Protein AF-A0A3P7M3W1-F1 (afdb_monomer_lite)

Secondary structure (DSSP, 8-state):
------PPP-SS----TT-PBP---TT---EEEEEETTEEEEEEE--B-SS--EEEEEEEEEEE-TT--S--EEEEEEESSPPPBPPTTSEEEEE-B-TTS-EEEEEE--BPPTTEE--GGG-TTT-EEEE-TTS-EEEEEEE-EEPP-

Organism: Dibothriocephalus latus (NCBI:txid60516)

InterPro domains:
  IPR043789 Domain of unknown function DUF5731 [PF19002] (1-107)

Structure (mmCIF, N/CA/C/O backbone):
data_AF-A0A3P7M3W1-F1
#
_entry.id   AF-A0A3P7M3W1-F1
#
loop_
_atom_site.group_PDB
_atom_site.id
_atom_site.type_symbol
_atom_site.label_atom_id
_atom_site.label_alt_id
_atom_site.label_comp_id
_atom_site.label_asym_id
_atom_site.label_entity_id
_atom_site.label_seq_id
_atom_site.pdbx_PDB_ins_code
_atom_site.Cartn_x
_atom_site.Cartn_y
_atom_site.Cartn_z
_atom_site.occupancy
_atom_site.B_iso_or_equiv
_atom_site.auth_seq_id
_atom_site.auth_comp_id
_atom_site.auth_asym_id
_atom_site.auth_atom_id
_atom_site.pdbx_PDB_model_num
ATOM 1 N N . MET A 1 1 ? -0.747 15.898 -7.093 1.00 43.97 1 MET A N 1
ATOM 2 C CA . MET A 1 1 ? -1.567 15.027 -6.224 1.00 43.97 1 MET A CA 1
ATOM 3 C C . MET A 1 1 ? -1.207 15.326 -4.770 1.00 43.97 1 MET A C 1
ATOM 5 O O . MET A 1 1 ? -0.019 15.304 -4.461 1.00 43.97 1 MET A O 1
ATOM 9 N N . ARG A 1 2 ? -2.173 15.761 -3.945 1.00 45.19 2 ARG A N 1
ATOM 10 C CA . ARG A 1 2 ? -1.974 16.030 -2.504 1.00 45.19 2 ARG A CA 1
ATOM 11 C C . ARG A 1 2 ? -1.940 14.691 -1.761 1.00 45.19 2 ARG A C 1
ATOM 13 O O . ARG A 1 2 ? -2.578 13.752 -2.222 1.00 45.19 2 ARG A O 1
ATOM 20 N N . ASP A 1 3 ? -1.217 14.602 -0.649 1.00 53.09 3 ASP A N 1
ATOM 21 C CA . ASP A 1 3 ? -1.443 13.508 0.295 1.00 53.09 3 ASP A CA 1
ATOM 22 C C . ASP A 1 3 ? -2.871 13.696 0.813 1.00 53.09 3 ASP A C 1
ATOM 24 O O . ASP A 1 3 ? -3.202 14.731 1.396 1.00 53.09 3 ASP A O 1
ATOM 28 N N . TYR A 1 4 ? -3.762 12.785 0.426 1.00 57.94 4 TYR A N 1
ATOM 29 C CA . TYR A 1 4 ? -5.178 12.905 0.732 1.00 57.94 4 TYR A CA 1
ATOM 30 C C . TYR A 1 4 ? -5.415 12.343 2.123 1.00 57.94 4 TYR A C 1
ATOM 32 O O . TYR A 1 4 ? -5.524 11.133 2.308 1.00 57.94 4 TYR A O 1
ATOM 40 N N . THR A 1 5 ? -5.533 13.235 3.097 1.00 67.12 5 THR A N 1
ATOM 41 C CA . THR A 1 5 ? -6.277 12.913 4.308 1.00 67.12 5 THR A CA 1
ATOM 42 C C . THR A 1 5 ? -7.749 12.909 3.931 1.00 67.12 5 THR A C 1
ATOM 44 O O . THR A 1 5 ? -8.269 13.914 3.445 1.00 67.12 5 THR A O 1
ATOM 47 N N . PHE A 1 6 ? -8.419 11.783 4.128 1.00 71.31 6 PHE A N 1
ATOM 48 C CA . PHE A 1 6 ? -9.868 11.709 4.023 1.00 71.31 6 PHE A CA 1
ATOM 49 C C . PHE A 1 6 ? -10.435 11.317 5.379 1.00 71.31 6 PHE A C 1
ATOM 51 O O . PHE A 1 6 ? -9.827 10.555 6.132 1.00 71.31 6 PHE A O 1
ATOM 58 N N . GLN A 1 7 ? -11.605 11.856 5.693 1.00 78.06 7 GLN A N 1
ATOM 59 C CA . GLN A 1 7 ? -12.360 11.442 6.858 1.00 78.06 7 GLN A CA 1
ATOM 60 C C . GLN A 1 7 ? -13.331 10.348 6.418 1.00 78.06 7 GLN A C 1
ATOM 62 O O . GLN A 1 7 ? -14.196 10.574 5.574 1.00 78.06 7 GLN A O 1
ATOM 67 N N . ALA A 1 8 ? -13.162 9.142 6.957 1.00 76.19 8 ALA A N 1
ATOM 68 C CA . ALA A 1 8 ? -14.120 8.068 6.745 1.00 76.19 8 ALA A CA 1
ATOM 69 C C . ALA A 1 8 ? -15.326 8.292 7.666 1.00 76.19 8 ALA A C 1
ATOM 71 O O . ALA A 1 8 ? -15.188 8.297 8.891 1.00 76.19 8 ALA A O 1
ATOM 72 N N . HIS A 1 9 ? -16.501 8.487 7.072 1.00 79.12 9 HIS A N 1
ATOM 73 C CA . HIS A 1 9 ? -17.768 8.544 7.792 1.00 79.12 9 HIS A CA 1
ATOM 74 C C . HIS A 1 9 ? -18.480 7.202 7.653 1.00 79.12 9 HIS A C 1
ATOM 76 O O . HIS A 1 9 ? -18.580 6.655 6.556 1.00 79.12 9 HIS A O 1
ATOM 82 N N . PHE A 1 10 ? -18.982 6.682 8.767 1.00 78.88 10 PHE A N 1
ATOM 83 C CA . PHE A 1 10 ? -19.687 5.407 8.815 1.00 78.88 10 PHE A CA 1
ATOM 84 C C . PHE A 1 10 ? -21.140 5.639 9.214 1.00 78.88 10 PHE A C 1
ATOM 86 O O . PHE A 1 10 ? -21.437 6.548 9.986 1.00 78.88 10 PHE A O 1
ATOM 93 N N . CYS A 1 11 ? -22.045 4.798 8.711 1.00 79.81 11 CYS A N 1
ATOM 94 C CA . CYS A 1 11 ? -23.483 4.910 8.972 1.00 79.81 11 CYS A CA 1
ATOM 95 C C . CYS A 1 11 ? -23.869 4.652 10.441 1.00 79.81 11 CYS A C 1
ATOM 97 O O . CYS A 1 11 ? -25.009 4.896 10.822 1.00 79.81 11 CYS A O 1
ATOM 99 N N . GLY A 1 12 ? -22.943 4.155 11.263 1.00 80.25 12 GLY A N 1
ATOM 100 C CA . GLY A 1 12 ? -23.152 3.910 12.684 1.00 80.25 12 GLY A CA 1
ATOM 101 C C . GLY A 1 12 ? -21.837 3.824 13.463 1.00 80.25 12 GLY A C 1
ATOM 102 O O . GLY A 1 12 ? -20.756 3.945 12.875 1.00 80.25 12 GLY A O 1
ATOM 103 N N . PRO A 1 13 ? -21.904 3.618 14.791 1.00 79.06 13 PRO A N 1
ATOM 104 C CA . PRO A 1 13 ? -20.722 3.520 15.636 1.00 79.06 13 PRO A CA 1
ATOM 105 C C . PRO A 1 13 ? -19.882 2.296 15.258 1.00 79.06 13 PRO A C 1
ATOM 107 O O . PRO A 1 13 ? -20.302 1.159 15.450 1.00 79.06 13 PRO A O 1
ATOM 110 N N . ILE A 1 14 ? -18.669 2.525 14.757 1.00 83.75 14 ILE A N 1
ATOM 111 C CA . ILE A 1 14 ? -17.753 1.437 14.376 1.00 83.75 14 ILE A CA 1
ATOM 112 C C . ILE A 1 14 ? -16.988 0.849 15.562 1.00 83.75 14 ILE A C 1
ATOM 114 O O . ILE A 1 14 ? -16.479 -0.265 15.498 1.00 83.75 14 ILE A O 1
ATOM 118 N N . TYR A 1 15 ? -16.917 1.591 16.665 1.00 83.25 15 TYR A N 1
ATOM 119 C CA . TYR A 1 15 ? -16.218 1.168 17.862 1.00 83.25 15 TYR A CA 1
ATOM 120 C C . TYR A 1 15 ? -17.213 0.757 18.943 1.00 83.25 15 TYR A C 1
ATOM 122 O O . TYR A 1 15 ? -17.900 1.588 19.534 1.00 83.25 15 TYR A O 1
ATOM 130 N N . THR A 1 16 ? -17.241 -0.531 19.270 1.00 77.75 16 THR A N 1
ATOM 131 C CA . THR A 1 16 ? -17.990 -1.037 20.432 1.00 77.75 16 THR A CA 1
ATOM 132 C C . THR A 1 16 ? -17.247 -0.743 21.740 1.00 77.75 16 THR A C 1
ATOM 134 O O . THR A 1 16 ? -16.029 -0.551 21.729 1.00 77.75 16 THR A O 1
ATOM 137 N N . HIS A 1 17 ? -17.949 -0.748 22.877 1.00 74.56 17 HIS A N 1
ATOM 138 C CA . HIS A 1 17 ? -17.387 -0.515 24.222 1.00 74.56 17 HIS A CA 1
ATOM 139 C C . HIS A 1 17 ? -16.209 -1.437 24.600 1.00 74.56 17 HIS A C 1
ATOM 141 O O . HIS A 1 17 ? -15.440 -1.098 25.489 1.00 74.56 17 HIS A O 1
ATOM 147 N N . ARG A 1 18 ? -16.050 -2.583 23.922 1.00 78.94 18 ARG A N 1
ATOM 148 C CA . ARG A 1 18 ? -14.958 -3.544 24.159 1.00 78.94 18 ARG A CA 1
ATOM 149 C C . ARG A 1 18 ? -13.671 -3.224 23.399 1.00 78.94 18 ARG A C 1
ATOM 151 O O . ARG A 1 18 ? -12.642 -3.830 23.677 1.00 78.94 18 ARG A O 1
ATOM 158 N N . HIS A 1 19 ? -13.715 -2.313 22.426 1.00 85.06 19 HIS A N 1
ATOM 159 C CA . HIS A 1 19 ? -12.519 -1.947 21.676 1.00 85.06 19 HIS A CA 1
ATOM 160 C C . HIS A 1 19 ? -11.612 -1.065 22.525 1.00 85.06 19 HIS A C 1
ATOM 162 O O . HIS A 1 19 ? -11.936 0.096 22.788 1.00 85.06 19 HIS A O 1
ATOM 168 N N . ASN A 1 20 ? -10.459 -1.615 22.891 1.00 89.81 20 ASN A N 1
ATOM 169 C CA . ASN A 1 20 ? -9.384 -0.876 23.534 1.00 89.81 20 ASN A CA 1
ATOM 170 C C . ASN A 1 20 ? -8.739 0.121 22.561 1.00 89.81 20 ASN A C 1
ATOM 172 O O . ASN A 1 20 ? -8.869 0.012 21.338 1.00 89.81 20 ASN A O 1
ATOM 176 N N . TYR A 1 21 ? -8.008 1.086 23.111 1.00 92.12 21 TYR A N 1
ATOM 177 C CA . TYR A 1 21 ? -7.118 1.928 22.319 1.00 92.12 21 TYR A CA 1
ATOM 178 C C . TYR A 1 21 ? -5.893 1.139 21.863 1.00 92.12 21 TYR A C 1
ATOM 180 O O . TYR A 1 21 ? -5.371 0.308 22.608 1.00 92.12 21 TYR A O 1
ATOM 188 N N . CYS A 1 22 ? -5.436 1.414 20.644 1.00 92.00 22 CYS A N 1
ATOM 189 C CA . CYS A 1 22 ? -4.236 0.793 20.103 1.00 92.00 22 CYS A CA 1
ATOM 190 C C . CYS A 1 22 ? -2.996 1.234 20.897 1.00 92.00 22 CYS A C 1
ATOM 192 O O . CYS A 1 22 ? -2.839 2.413 21.234 1.00 92.00 22 CYS A O 1
ATOM 194 N N . ARG A 1 23 ? -2.090 0.291 21.155 1.00 89.75 23 ARG A N 1
ATOM 195 C CA . ARG A 1 23 ? -0.794 0.494 21.824 1.00 89.75 23 ARG A CA 1
ATOM 196 C C . ARG A 1 23 ? 0.265 1.149 20.924 1.00 89.75 23 ARG A C 1
ATOM 198 O O . ARG A 1 23 ? 1.312 1.548 21.425 1.00 89.75 23 ARG A O 1
ATOM 205 N N . LYS A 1 24 ? -0.015 1.295 19.625 1.00 83.44 24 LYS A N 1
ATOM 206 C CA . LYS A 1 24 ? 0.848 1.868 18.576 1.00 83.44 24 LYS A CA 1
ATOM 207 C C . LYS A 1 24 ? 2.127 1.058 18.324 1.00 83.44 24 LYS A C 1
ATOM 209 O O . LYS A 1 24 ? 3.182 1.630 18.041 1.00 83.44 24 LYS A O 1
ATOM 214 N N . THR A 1 25 ? 2.051 -0.271 18.418 1.00 84.50 25 THR A N 1
ATOM 215 C CA . THR A 1 25 ? 3.180 -1.148 18.053 1.00 84.50 25 THR A CA 1
ATOM 216 C C . THR A 1 25 ? 3.269 -1.334 16.529 1.00 84.50 25 THR A C 1
ATOM 218 O O . THR A 1 25 ? 2.335 -1.021 15.798 1.00 84.50 25 THR A O 1
ATOM 221 N N . GLU A 1 26 ? 4.408 -1.815 16.011 1.00 74.69 26 GLU A N 1
ATOM 222 C CA . GLU A 1 26 ? 4.655 -1.907 14.553 1.00 74.69 26 GLU A CA 1
ATOM 223 C C . GLU A 1 26 ? 3.748 -2.853 13.777 1.00 74.69 26 GLU A C 1
ATOM 225 O O . GLU A 1 26 ? 3.634 -2.729 12.558 1.00 74.69 26 GLU A O 1
ATOM 230 N N . GLN A 1 27 ? 3.168 -3.823 14.468 1.00 81.00 27 GLN A N 1
ATOM 231 C CA . GLN A 1 27 ? 2.368 -4.891 13.876 1.00 81.00 27 GLN A CA 1
ATOM 232 C C . GLN A 1 27 ? 0.898 -4.770 14.286 1.00 81.00 27 GLN A C 1
ATOM 234 O O . GLN A 1 27 ? 0.087 -5.623 13.942 1.00 81.00 27 GLN A O 1
ATOM 239 N N . GLU A 1 28 ? 0.544 -3.724 15.039 1.00 91.88 28 GLU A N 1
ATOM 240 C CA . GLU A 1 28 ? -0.824 -3.512 15.481 1.00 91.88 28 GLU A CA 1
ATOM 241 C C . GLU A 1 28 ? -1.632 -2.832 14.377 1.00 91.88 28 GLU A C 1
ATOM 243 O O . GLU A 1 28 ? -1.419 -1.664 14.020 1.00 91.88 28 GLU A O 1
ATOM 248 N N . ILE A 1 29 ? -2.572 -3.600 13.839 1.00 94.88 29 ILE A N 1
ATOM 249 C CA . ILE A 1 29 ? -3.581 -3.132 12.901 1.00 94.88 29 ILE A CA 1
ATOM 250 C C . ILE A 1 29 ? -4.776 -2.630 13.706 1.00 94.88 29 ILE A C 1
ATOM 252 O O . ILE A 1 29 ? -5.286 -3.320 14.584 1.00 94.88 29 ILE A O 1
ATOM 256 N N . ALA A 1 30 ? -5.216 -1.414 13.409 1.00 94.06 30 ALA A N 1
ATOM 257 C CA . ALA A 1 30 ? -6.359 -0.782 14.047 1.00 94.06 30 ALA A CA 1
ATOM 258 C C . ALA A 1 30 ? -7.671 -1.249 13.420 1.00 94.06 30 ALA A C 1
ATOM 260 O O . ALA A 1 30 ? -8.609 -1.624 14.124 1.00 94.06 30 ALA A O 1
ATOM 261 N N . PHE A 1 31 ? -7.728 -1.235 12.091 1.00 93.62 31 PHE A N 1
ATOM 262 C CA . PHE A 1 31 ? -8.882 -1.665 11.315 1.00 93.62 31 PHE A CA 1
ATOM 263 C C . PHE A 1 31 ? -8.479 -1.986 9.877 1.00 93.62 31 PHE A C 1
ATOM 265 O O . PHE A 1 31 ? -7.394 -1.630 9.415 1.00 93.62 31 PHE A O 1
ATOM 272 N N . GLU A 1 32 ? -9.379 -2.650 9.163 1.00 95.06 32 GLU A N 1
ATOM 273 C CA . GLU A 1 32 ? -9.195 -3.035 7.769 1.00 95.06 32 GLU A CA 1
ATOM 274 C C . GLU A 1 32 ? -10.292 -2.441 6.902 1.00 95.06 32 GLU A C 1
ATOM 276 O O . GLU A 1 32 ? -11.473 -2.466 7.258 1.00 95.06 32 GLU A O 1
ATOM 281 N N . LEU A 1 33 ? -9.899 -1.939 5.738 1.00 94.19 33 LEU A N 1
ATOM 282 C CA . LEU A 1 33 ? -10.809 -1.465 4.709 1.00 94.19 33 LEU A CA 1
ATOM 283 C C . LEU A 1 33 ? -10.733 -2.389 3.498 1.00 94.19 33 LEU A C 1
ATOM 285 O O . LEU A 1 33 ? -9.662 -2.861 3.119 1.00 94.19 33 LEU A O 1
ATOM 289 N N . ARG A 1 34 ? -11.873 -2.605 2.854 1.00 94.56 34 ARG A N 1
ATOM 290 C CA . ARG A 1 34 ? -11.980 -3.360 1.610 1.00 94.56 34 ARG A CA 1
ATOM 291 C C . ARG A 1 34 ? -12.557 -2.471 0.524 1.00 94.56 34 ARG A C 1
ATOM 293 O O . ARG A 1 34 ? -13.575 -1.820 0.736 1.00 94.56 34 A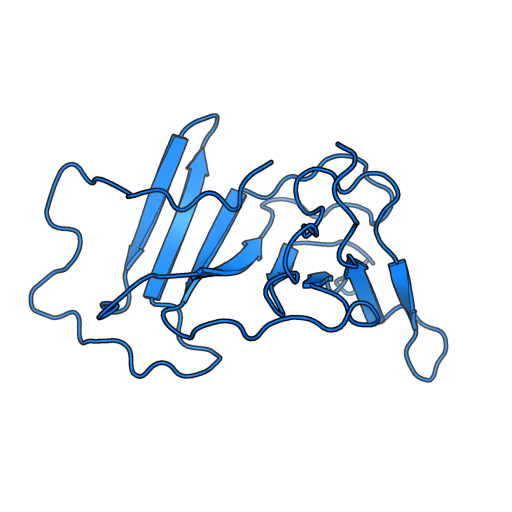RG A O 1
ATOM 300 N N . GLN A 1 35 ? -11.921 -2.456 -0.639 1.00 91.44 35 GLN A N 1
ATOM 301 C CA . GLN A 1 35 ? -12.446 -1.787 -1.816 1.00 91.44 35 GLN A CA 1
ATOM 302 C C . GLN A 1 35 ? -13.333 -2.745 -2.618 1.00 91.44 35 GLN A C 1
ATOM 304 O O . GLN A 1 35 ? -12.918 -3.852 -2.974 1.00 91.44 35 GLN A O 1
ATOM 309 N N . ILE A 1 36 ? -14.555 -2.306 -2.919 1.00 89.19 36 ILE A N 1
ATOM 310 C CA . ILE A 1 36 ? -15.541 -3.021 -3.733 1.00 89.19 36 ILE A CA 1
ATOM 311 C C . ILE A 1 36 ? -16.033 -2.056 -4.814 1.00 89.19 36 ILE A C 1
ATOM 313 O O . ILE A 1 36 ? -16.810 -1.139 -4.551 1.00 89.19 36 ILE A O 1
ATOM 317 N N . GLY A 1 37 ? -15.542 -2.235 -6.043 1.00 87.12 37 GLY A N 1
ATOM 318 C CA . GLY A 1 37 ? -15.757 -1.265 -7.118 1.00 87.12 37 GLY A CA 1
ATOM 319 C C . GLY A 1 37 ? -15.170 0.099 -6.742 1.00 87.12 37 GLY A C 1
ATOM 320 O O . GLY A 1 37 ? -13.963 0.219 -6.523 1.00 87.12 37 GLY A O 1
ATOM 321 N N . THR A 1 38 ? -16.030 1.112 -6.648 1.00 84.44 38 THR A N 1
ATOM 322 C CA . THR A 1 38 ? -15.681 2.481 -6.229 1.00 84.44 38 THR A CA 1
ATOM 323 C C . THR A 1 38 ? -15.857 2.728 -4.729 1.00 84.44 38 THR A C 1
ATOM 325 O O . THR A 1 38 ? -15.535 3.814 -4.253 1.00 84.44 38 THR A O 1
ATOM 328 N N . TRP A 1 39 ? -16.381 1.755 -3.981 1.00 86.12 39 TRP A N 1
ATOM 329 C CA . TRP A 1 39 ? -16.656 1.886 -2.552 1.00 86.12 39 TRP A CA 1
ATOM 330 C C . TRP A 1 39 ? -15.476 1.408 -1.718 1.00 86.12 39 TRP A C 1
ATOM 332 O O . TRP A 1 39 ? -14.872 0.384 -2.032 1.00 86.12 39 TRP A O 1
ATOM 342 N N . LEU A 1 40 ? -15.196 2.111 -0.621 1.00 87.69 40 LEU A N 1
ATOM 343 C CA . LEU A 1 40 ? -14.251 1.686 0.406 1.00 87.69 40 LEU A CA 1
ATOM 344 C C . LEU A 1 40 ? -15.032 1.399 1.690 1.00 87.69 40 LEU A C 1
ATOM 346 O O . LEU A 1 40 ? -15.549 2.310 2.332 1.00 87.69 40 LEU A O 1
ATOM 350 N N . THR A 1 41 ? -15.161 0.123 2.032 1.00 89.69 41 THR A N 1
ATOM 351 C CA . THR A 1 41 ? -15.991 -0.354 3.141 1.00 89.69 41 THR A CA 1
ATOM 352 C C . THR A 1 41 ? -15.129 -0.787 4.315 1.00 89.69 41 THR A C 1
ATOM 354 O O . THR A 1 41 ? -14.076 -1.392 4.115 1.00 89.69 41 THR A O 1
ATOM 357 N N . LEU A 1 42 ? -15.594 -0.544 5.538 1.00 91.06 42 LEU A N 1
ATOM 358 C CA . LEU A 1 42 ? -14.973 -1.105 6.735 1.00 91.06 42 LEU A CA 1
ATOM 359 C C . LEU A 1 42 ? -15.197 -2.617 6.784 1.00 91.06 42 LEU A C 1
ATOM 361 O O . LEU A 1 42 ? -16.339 -3.064 6.746 1.00 91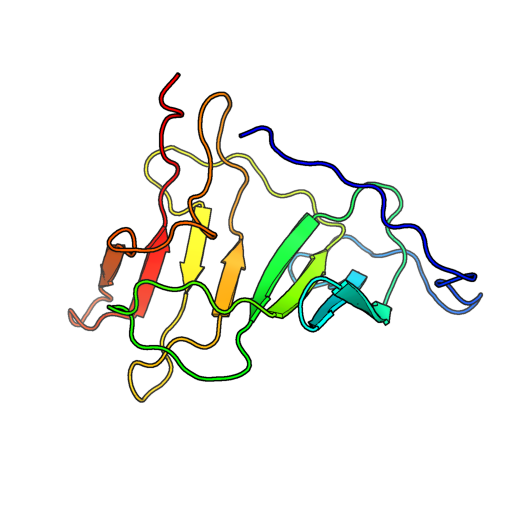.06 42 LEU A O 1
ATOM 365 N N . SER A 1 43 ? -14.113 -3.384 6.863 1.00 91.44 43 SER A N 1
ATOM 366 C CA . SER A 1 43 ? -14.157 -4.846 6.943 1.00 91.44 43 SER A CA 1
ATOM 367 C C . SER A 1 43 ? -14.104 -5.329 8.390 1.00 91.44 43 SER A C 1
ATOM 369 O O . SER A 1 43 ? -14.934 -6.129 8.808 1.00 91.44 43 SER A O 1
ATOM 371 N N . SER A 1 44 ? -13.134 -4.823 9.154 1.00 91.44 44 SER A N 1
ATOM 372 C CA . SER A 1 44 ? -12.816 -5.304 10.503 1.00 91.44 44 SER A CA 1
ATOM 373 C C . SER A 1 44 ? -12.316 -4.145 11.361 1.00 91.44 44 SER A C 1
ATOM 375 O O . SER A 1 44 ? -11.649 -3.250 10.845 1.00 91.44 44 SER A O 1
ATOM 377 N N . VAL A 1 45 ? -12.586 -4.176 12.667 1.00 92.00 45 VAL A N 1
ATOM 378 C CA . VAL A 1 45 ? -12.043 -3.231 13.658 1.00 92.00 45 VAL A CA 1
ATOM 379 C C . VAL A 1 45 ? -11.428 -4.032 14.797 1.00 92.00 45 VAL A C 1
ATOM 381 O O . VAL A 1 45 ? -12.037 -4.981 15.279 1.00 92.00 45 VAL A O 1
ATOM 384 N N . PHE A 1 46 ? -10.226 -3.650 15.220 1.00 92.44 46 PHE A N 1
ATOM 385 C CA . PHE A 1 46 ? -9.469 -4.340 16.266 1.00 92.44 46 PHE A CA 1
ATOM 386 C C . PHE A 1 46 ? -9.192 -3.431 17.464 1.00 92.44 46 PHE A C 1
ATOM 388 O O . PHE A 1 46 ? -9.323 -3.855 18.612 1.00 92.44 46 PHE A O 1
ATOM 395 N N . CYS A 1 47 ? -8.859 -2.163 17.220 1.00 92.06 47 CYS A N 1
ATOM 396 C CA . CYS A 1 47 ? -8.625 -1.179 18.273 1.00 92.06 47 CYS A CA 1
ATOM 397 C C . CYS A 1 47 ? -8.865 0.254 17.777 1.00 92.06 47 CYS A C 1
ATOM 399 O O . CYS A 1 47 ? -9.025 0.516 16.585 1.00 92.06 47 CYS A O 1
ATOM 401 N N . ARG A 1 48 ? -8.933 1.197 18.720 1.00 90.19 48 ARG A N 1
ATOM 402 C CA . ARG A 1 48 ? -9.206 2.618 18.465 1.00 90.19 48 ARG A CA 1
ATOM 403 C C . ARG A 1 48 ? -7.912 3.415 18.336 1.00 90.19 48 ARG A C 1
ATOM 405 O O . ARG A 1 48 ? -7.071 3.371 19.237 1.00 90.19 48 ARG A O 1
ATOM 412 N N . CYS A 1 49 ? -7.786 4.223 17.285 1.00 88.38 49 CYS A N 1
ATOM 413 C CA . CYS A 1 49 ? -6.744 5.247 17.226 1.00 88.38 49 CYS A CA 1
ATOM 414 C C . CYS A 1 49 ? -7.153 6.489 18.032 1.00 88.38 49 CYS A C 1
ATOM 416 O O . CYS A 1 49 ? -8.258 6.994 17.871 1.00 88.38 49 CYS A O 1
ATOM 418 N N . ASN A 1 50 ? -6.228 7.037 18.827 1.00 85.25 50 ASN A N 1
ATOM 419 C CA . ASN A 1 50 ? -6.365 8.371 19.444 1.00 85.25 50 ASN A CA 1
ATOM 420 C C . ASN A 1 50 ? -6.070 9.529 18.468 1.00 85.25 50 ASN A C 1
ATOM 422 O O . ASN A 1 50 ? -6.055 10.687 18.865 1.00 85.25 50 ASN A O 1
ATOM 426 N N . GLY A 1 51 ? -5.777 9.220 17.207 1.00 85.50 51 GLY A N 1
ATOM 427 C CA . GLY A 1 51 ? -5.430 10.183 16.169 1.00 85.50 51 GLY A CA 1
ATOM 428 C C . GLY A 1 51 ? -5.619 9.561 14.791 1.00 85.50 51 GLY A C 1
ATOM 429 O O . GLY A 1 51 ? -6.392 8.614 14.639 1.00 85.50 51 GLY A O 1
ATOM 430 N N . ASN A 1 52 ? -4.894 10.072 13.800 1.00 87.81 52 ASN A N 1
ATOM 431 C CA . ASN A 1 52 ? -4.987 9.574 12.431 1.00 87.81 52 ASN A CA 1
ATOM 432 C C . ASN A 1 52 ? -4.504 8.123 12.330 1.00 87.81 52 ASN A C 1
ATOM 434 O O . ASN A 1 52 ? -3.493 7.748 12.926 1.00 87.81 52 ASN A O 1
ATOM 438 N N . ALA A 1 53 ? -5.232 7.332 11.547 1.00 90.62 53 ALA A N 1
ATOM 439 C CA . ALA A 1 53 ? -4.768 6.037 11.085 1.00 90.62 53 ALA A CA 1
ATOM 440 C C . ALA A 1 53 ? -4.084 6.197 9.728 1.00 90.62 53 ALA A C 1
ATOM 442 O O . ALA A 1 53 ? -4.497 7.008 8.898 1.00 90.62 53 ALA A O 1
ATOM 443 N N . GLU A 1 54 ? -3.062 5.392 9.493 1.00 92.19 54 GLU A N 1
ATOM 444 C CA . GLU A 1 54 ? -2.269 5.401 8.273 1.00 92.19 54 GLU A CA 1
ATOM 445 C C . GLU A 1 54 ? -2.284 4.014 7.639 1.00 92.19 54 GLU A C 1
ATOM 447 O O . GLU A 1 54 ? -2.465 3.009 8.326 1.00 92.19 54 GLU A O 1
ATOM 452 N N . VAL A 1 55 ? -2.099 3.944 6.323 1.00 93.25 55 VAL A N 1
ATOM 453 C CA . VAL A 1 55 ? -2.018 2.657 5.624 1.00 93.25 55 VAL A CA 1
ATOM 454 C C . VAL A 1 55 ? -0.737 1.943 6.063 1.00 93.25 55 VAL A C 1
ATOM 456 O O . VAL A 1 55 ? 0.362 2.461 5.864 1.00 93.25 55 VAL A O 1
ATOM 459 N N . ASP A 1 56 ? -0.865 0.752 6.647 1.00 95.50 56 ASP A N 1
ATOM 460 C CA . ASP A 1 56 ? 0.270 -0.130 6.924 1.00 95.50 56 ASP A CA 1
ATOM 461 C C . ASP A 1 56 ? 0.607 -0.981 5.704 1.00 95.50 56 ASP A C 1
ATOM 463 O O . ASP A 1 56 ? 1.756 -1.016 5.266 1.00 95.50 56 ASP A O 1
ATOM 467 N N . SER A 1 57 ? -0.401 -1.635 5.131 1.00 96.12 57 SER A N 1
ATOM 468 C CA . SER A 1 57 ? -0.236 -2.563 4.019 1.00 96.12 57 SER A CA 1
ATOM 469 C C . SER A 1 57 ? -1.429 -2.508 3.070 1.00 96.12 57 SER A C 1
ATOM 471 O O . SER A 1 57 ? -2.528 -2.075 3.431 1.00 96.12 57 SER A O 1
ATOM 473 N N . ILE A 1 58 ? -1.193 -2.937 1.831 1.00 96.62 58 ILE A N 1
ATOM 474 C CA . ILE A 1 58 ? -2.235 -3.102 0.821 1.00 96.62 58 ILE A CA 1
ATOM 475 C C . ILE A 1 58 ? -2.075 -4.481 0.203 1.00 96.62 58 ILE A C 1
ATOM 477 O O . ILE A 1 58 ? -0.981 -4.814 -0.250 1.00 96.62 58 ILE A O 1
ATOM 481 N N . SER A 1 59 ? -3.156 -5.254 0.175 1.00 96.00 59 SER A N 1
ATOM 482 C CA . SER A 1 59 ? -3.200 -6.619 -0.349 1.00 96.00 59 SER A CA 1
ATOM 483 C C . SER A 1 59 ? -4.119 -6.742 -1.565 1.00 96.00 59 SER A C 1
ATOM 485 O O . SER A 1 59 ? -5.017 -5.920 -1.789 1.00 96.00 59 SER A O 1
ATOM 487 N N . TYR A 1 60 ? -3.869 -7.785 -2.354 1.00 94.19 60 TYR A N 1
ATOM 488 C CA . TYR A 1 60 ? -4.525 -8.117 -3.614 1.00 94.19 60 TYR A CA 1
ATOM 489 C C . TYR A 1 60 ? -5.300 -9.423 -3.457 1.00 94.19 60 TYR A C 1
ATOM 491 O O . TYR A 1 60 ? -4.802 -10.389 -2.884 1.00 94.19 60 TYR A O 1
ATOM 499 N N . SER A 1 61 ? -6.498 -9.504 -4.035 1.00 91.25 61 SER A N 1
ATOM 500 C CA . SER A 1 61 ? -7.248 -10.771 -4.058 1.00 91.25 61 SER A CA 1
ATOM 501 C C . SER A 1 61 ? -6.681 -11.820 -5.014 1.00 91.25 61 SER A C 1
ATOM 503 O O . SER A 1 61 ? -7.065 -12.983 -4.931 1.00 91.25 61 SER A O 1
ATOM 505 N N . ARG A 1 62 ? -5.824 -11.424 -5.959 1.00 92.44 62 ARG A N 1
ATOM 506 C CA . ARG A 1 62 ? -5.194 -12.319 -6.935 1.00 92.44 62 ARG A CA 1
ATOM 507 C C . ARG A 1 62 ? -3.722 -11.961 -7.062 1.00 92.44 62 ARG A C 1
ATOM 509 O O . ARG A 1 62 ? -3.385 -10.778 -7.056 1.00 92.44 62 ARG A O 1
ATOM 516 N N . GLY A 1 63 ? -2.882 -12.982 -7.204 1.00 92.50 63 GLY A N 1
ATOM 517 C CA . GLY A 1 63 ? -1.459 -12.798 -7.454 1.00 92.50 63 GLY A CA 1
ATOM 518 C C . GLY A 1 63 ? -1.229 -12.103 -8.794 1.00 92.50 63 GLY A C 1
ATOM 519 O O . GLY A 1 63 ? -1.842 -12.475 -9.796 1.00 92.50 63 GLY A O 1
ATOM 520 N N . VAL A 1 64 ? -0.348 -11.106 -8.810 1.00 93.88 64 VAL A N 1
ATOM 521 C CA . VAL A 1 64 ? 0.055 -10.391 -10.029 1.00 93.88 64 VAL A CA 1
ATOM 522 C C . VAL A 1 64 ? 1.523 -10.587 -10.335 1.00 93.88 64 VAL A C 1
ATOM 524 O O . VAL A 1 64 ? 2.339 -10.823 -9.439 1.00 93.88 64 VAL A O 1
ATOM 527 N N . ARG A 1 65 ? 1.878 -10.459 -11.612 1.00 94.12 65 ARG A N 1
ATOM 528 C CA . ARG A 1 65 ? 3.280 -10.476 -12.018 1.00 94.12 65 ARG A CA 1
ATOM 529 C C . ARG A 1 65 ? 3.917 -9.118 -11.712 1.00 94.12 65 ARG A C 1
ATOM 531 O O . ARG A 1 65 ? 3.274 -8.080 -11.878 1.00 94.12 65 ARG A O 1
ATOM 538 N N . PRO A 1 66 ? 5.212 -9.071 -11.366 1.00 92.06 66 PRO A N 1
ATOM 539 C CA . PRO A 1 66 ? 5.929 -7.809 -11.165 1.00 92.06 66 PRO A CA 1
ATOM 540 C C . PRO A 1 66 ? 5.913 -6.873 -12.387 1.00 92.06 66 PRO A C 1
ATOM 542 O O . PRO A 1 66 ? 6.047 -5.656 -12.256 1.00 92.06 66 PRO A O 1
ATOM 545 N N . THR A 1 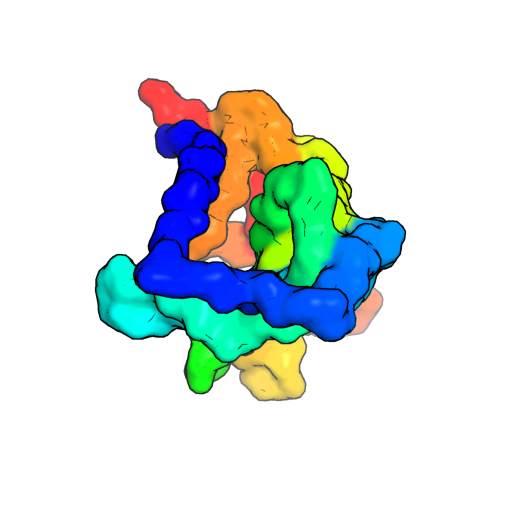67 ? 5.718 -7.419 -13.586 1.00 91.25 67 THR A N 1
ATOM 546 C CA . THR A 1 67 ? 5.607 -6.663 -14.840 1.00 91.25 67 THR A CA 1
ATOM 547 C C . THR A 1 67 ? 4.226 -6.056 -15.078 1.00 91.25 67 THR A C 1
ATOM 549 O O . THR A 1 67 ? 4.088 -5.208 -15.961 1.00 91.25 67 THR A O 1
ATOM 552 N N . ASP A 1 68 ? 3.208 -6.464 -14.318 1.00 91.00 68 ASP A N 1
ATOM 553 C CA . ASP A 1 68 ? 1.837 -6.008 -14.532 1.00 91.00 68 ASP A CA 1
ATOM 554 C C . ASP A 1 68 ? 1.724 -4.509 -14.254 1.00 91.00 68 ASP A C 1
ATOM 556 O O . ASP A 1 68 ? 2.252 -3.977 -13.273 1.00 91.00 68 ASP A O 1
ATOM 560 N N . SER A 1 69 ? 1.042 -3.807 -15.153 1.00 87.19 69 SER A N 1
ATOM 561 C CA . SER A 1 69 ? 0.964 -2.345 -15.150 1.00 87.19 69 SER A CA 1
ATOM 562 C C . SER A 1 69 ? -0.098 -1.789 -14.204 1.00 87.19 69 SER A C 1
ATOM 564 O O . SER A 1 69 ? -0.034 -0.613 -13.838 1.00 87.19 69 SER A O 1
ATOM 566 N N . VAL A 1 70 ? -1.068 -2.622 -13.829 1.00 86.75 70 VAL A N 1
ATOM 567 C CA . VAL A 1 70 ? -2.237 -2.250 -13.034 1.00 86.75 70 VAL A CA 1
ATOM 568 C C . VAL A 1 70 ? -1.965 -2.519 -11.559 1.00 86.75 70 VAL A C 1
ATOM 570 O O . VAL A 1 70 ? -1.367 -3.531 -11.204 1.00 86.75 70 VAL A O 1
ATOM 573 N N . PHE A 1 71 ? -2.422 -1.606 -10.705 1.00 87.94 71 PHE A N 1
ATOM 574 C CA . PHE A 1 71 ? -2.454 -1.789 -9.259 1.00 87.94 71 PHE A CA 1
ATOM 575 C C . PHE A 1 71 ? -3.826 -2.351 -8.841 1.00 87.94 71 PHE A C 1
ATOM 577 O O . PHE A 1 71 ? -4.815 -1.628 -8.960 1.00 87.94 71 PHE A O 1
ATOM 584 N N . PRO A 1 72 ? -3.917 -3.608 -8.366 1.00 90.62 72 PRO A N 1
ATOM 585 C CA . PRO A 1 72 ? -5.183 -4.240 -7.990 1.00 90.62 72 PRO A CA 1
ATOM 586 C C . PRO A 1 72 ? -5.414 -4.252 -6.465 1.00 90.62 72 PRO A C 1
ATOM 588 O O . PRO A 1 72 ? -6.064 -5.160 -5.946 1.00 90.62 72 PRO A O 1
ATOM 591 N N . GLY A 1 73 ? -4.844 -3.281 -5.740 1.00 91.56 73 GLY A N 1
ATOM 592 C CA . GLY A 1 73 ? -5.045 -3.107 -4.300 1.00 91.56 73 GLY A CA 1
ATOM 593 C C . GLY A 1 73 ? -6.517 -3.031 -3.943 1.00 91.56 73 GLY A C 1
ATOM 594 O O . GLY A 1 73 ? -7.237 -2.198 -4.487 1.00 91.56 73 GLY A O 1
ATOM 595 N N . ASN A 1 74 ? -6.969 -3.903 -3.043 1.00 94.19 74 ASN A N 1
ATOM 596 C CA . ASN A 1 74 ? -8.366 -3.906 -2.622 1.00 94.19 74 ASN A CA 1
ATOM 597 C C . ASN A 1 74 ? -8.596 -4.257 -1.152 1.00 94.19 74 ASN A C 1
ATOM 599 O O . ASN A 1 74 ? -9.732 -4.168 -0.696 1.00 94.19 74 ASN A O 1
ATOM 603 N N . HIS A 1 75 ? -7.558 -4.617 -0.404 1.00 96.31 75 HIS A N 1
ATOM 604 C CA . HIS A 1 75 ? -7.621 -4.752 1.049 1.00 96.31 75 HIS A CA 1
ATOM 605 C C . HIS A 1 75 ? -6.542 -3.867 1.656 1.00 96.31 75 HIS A C 1
ATOM 607 O O . HIS A 1 75 ? -5.383 -3.962 1.267 1.00 96.31 75 HIS A O 1
ATOM 613 N N . TYR A 1 76 ? -6.920 -3.005 2.587 1.00 95.69 76 TYR A N 1
ATOM 614 C CA . TYR A 1 76 ? -6.050 -2.012 3.199 1.00 95.69 76 TYR A CA 1
ATOM 615 C C . TYR A 1 76 ? -6.031 -2.249 4.699 1.00 95.69 76 TYR A C 1
ATOM 617 O O . TYR A 1 76 ? -7.076 -2.182 5.346 1.00 95.69 76 TYR A O 1
ATOM 625 N N . GLN A 1 77 ? -4.852 -2.501 5.253 1.00 96.19 77 GLN A N 1
ATOM 626 C CA . GLN A 1 77 ? -4.680 -2.570 6.698 1.00 96.19 77 GLN A CA 1
ATOM 627 C C . GLN A 1 77 ? -4.242 -1.203 7.205 1.00 96.19 77 GLN A C 1
ATOM 629 O O . GLN A 1 77 ? -3.290 -0.618 6.687 1.00 96.19 77 GLN A O 1
ATOM 634 N N . MET A 1 78 ? -4.945 -0.694 8.210 1.00 94.81 78 MET A N 1
ATOM 635 C CA . MET A 1 78 ? -4.721 0.633 8.772 1.00 94.81 78 MET A CA 1
ATOM 636 C C . MET A 1 78 ? -4.101 0.499 10.160 1.00 94.81 78 MET A C 1
ATOM 638 O O . MET A 1 78 ? -4.562 -0.300 10.970 1.00 94.81 78 MET A O 1
ATOM 642 N N . THR A 1 79 ? -3.076 1.288 10.462 1.00 94.81 79 THR A N 1
ATOM 643 C CA . THR A 1 79 ? -2.391 1.306 11.762 1.00 94.81 79 THR A CA 1
ATOM 644 C C . THR A 1 79 ? -2.447 2.694 12.391 1.00 94.81 79 THR A C 1
ATOM 646 O O . THR A 1 79 ? -2.508 3.700 11.691 1.00 94.81 79 THR A O 1
ATOM 649 N N . CYS A 1 80 ? -2.398 2.766 13.723 1.00 93.06 80 CYS A N 1
ATOM 650 C CA . CYS A 1 80 ? -2.260 4.036 14.444 1.00 93.06 80 CYS A CA 1
ATOM 651 C C . CYS A 1 80 ? -0.797 4.432 14.688 1.00 93.06 80 CYS A C 1
ATOM 653 O O . CYS A 1 80 ? -0.551 5.447 15.348 1.00 93.06 80 CYS A O 1
ATOM 655 N N . LYS A 1 81 ? 0.174 3.610 14.261 1.00 91.19 81 LYS A N 1
ATOM 656 C CA . LYS A 1 81 ? 1.592 3.961 14.353 1.00 91.19 81 LYS A CA 1
ATOM 657 C C . LYS A 1 81 ? 1.931 4.943 13.222 1.00 91.19 81 LYS A C 1
ATOM 659 O O . LYS A 1 81 ? 1.830 4.549 12.061 1.00 91.19 81 LYS A O 1
ATOM 664 N N . PRO A 1 82 ? 2.387 6.169 13.535 1.00 89.19 82 PRO A N 1
ATOM 665 C CA . PRO A 1 82 ? 2.814 7.108 12.508 1.00 89.19 82 PRO A CA 1
ATOM 666 C C . PRO A 1 82 ? 3.982 6.537 11.707 1.00 89.19 82 PRO A C 1
ATOM 668 O O . PRO A 1 82 ? 4.957 6.029 12.278 1.00 89.19 82 PRO A O 1
ATOM 671 N N . LYS A 1 83 ? 3.905 6.631 10.384 1.00 91.12 83 LYS A N 1
ATOM 672 C CA . LYS A 1 83 ? 5.017 6.305 9.499 1.00 91.12 83 LYS A CA 1
ATOM 673 C C . LYS A 1 83 ? 6.000 7.471 9.510 1.00 91.12 83 LYS A C 1
ATOM 675 O O . LYS A 1 83 ? 5.632 8.638 9.400 1.00 91.12 83 LYS A O 1
ATOM 680 N N . ARG A 1 84 ? 7.284 7.148 9.650 1.00 93.69 84 ARG A N 1
ATOM 681 C CA . ARG A 1 84 ? 8.361 8.139 9.530 1.00 93.69 84 ARG A CA 1
ATOM 682 C C . ARG A 1 84 ? 8.460 8.658 8.097 1.00 93.69 84 ARG A C 1
ATOM 684 O O . ARG A 1 84 ? 7.954 8.028 7.171 1.00 93.69 84 ARG A O 1
ATOM 691 N N . GLU A 1 85 ? 9.183 9.751 7.905 1.00 94.81 85 GLU A N 1
ATOM 692 C CA . GLU A 1 85 ? 9.538 10.224 6.568 1.00 94.81 85 GLU A CA 1
ATOM 693 C C . GLU A 1 85 ? 10.590 9.311 5.905 1.00 94.81 85 GLU A C 1
ATOM 695 O O . GLU A 1 85 ? 11.443 8.719 6.580 1.00 94.81 85 GLU A O 1
ATOM 700 N N . CYS A 1 86 ? 10.503 9.178 4.579 1.00 95.00 86 CYS A N 1
ATOM 701 C CA . CYS A 1 86 ? 11.449 8.445 3.754 1.00 95.00 86 CYS A CA 1
ATOM 702 C C . CYS A 1 86 ? 12.658 9.303 3.347 1.00 95.00 86 CYS A C 1
ATOM 704 O O . CYS A 1 86 ? 12.511 10.422 2.856 1.00 95.00 86 CYS A O 1
ATOM 706 N N . SER A 1 87 ? 13.846 8.706 3.340 1.00 95.06 87 SER A N 1
ATOM 707 C 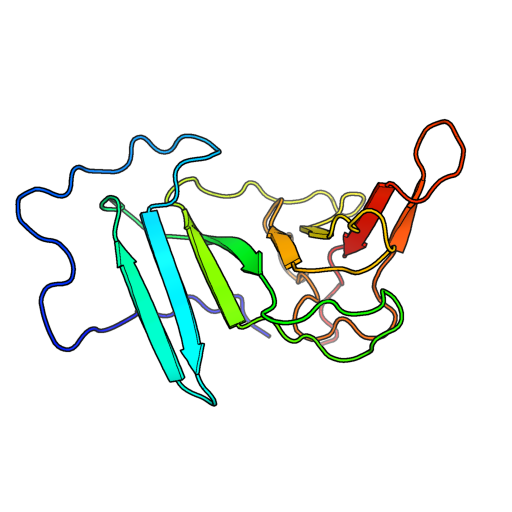CA . SER A 1 87 ? 14.951 9.106 2.472 1.00 95.06 87 SER A CA 1
ATOM 708 C C . SER A 1 87 ? 14.599 8.874 0.996 1.00 95.06 87 SER A C 1
ATOM 710 O O . SER A 1 87 ? 13.910 7.926 0.626 1.00 95.06 87 SER A O 1
ATOM 712 N N . LEU A 1 88 ? 15.136 9.688 0.087 1.00 91.75 88 LEU A N 1
ATOM 713 C CA . LEU A 1 88 ? 14.908 9.493 -1.354 1.00 91.75 88 LEU A CA 1
ATOM 714 C C . LEU A 1 88 ? 15.562 8.214 -1.908 1.00 91.75 88 LEU A C 1
ATOM 716 O O . LEU A 1 88 ? 15.245 7.782 -3.019 1.00 91.75 88 LEU A O 1
ATOM 720 N N . LYS A 1 89 ? 16.499 7.610 -1.163 1.00 91.88 89 LYS A N 1
ATOM 721 C CA . LYS A 1 89 ? 17.185 6.379 -1.577 1.00 91.88 89 LYS A CA 1
ATOM 722 C C . LYS A 1 89 ? 16.408 5.115 -1.219 1.00 91.88 89 LYS A C 1
ATOM 724 O O . LYS A 1 89 ? 16.589 4.116 -1.922 1.00 91.88 89 LYS A O 1
ATOM 729 N N . GLU A 1 90 ? 15.587 5.156 -0.174 1.00 94.44 90 GLU A N 1
ATOM 730 C CA . GLU A 1 90 ? 14.817 4.002 0.290 1.00 94.44 90 GLU A CA 1
ATOM 731 C C . GLU A 1 90 ? 13.490 3.841 -0.457 1.00 94.44 90 GLU A C 1
ATOM 733 O O . GLU A 1 90 ? 13.053 4.710 -1.217 1.00 94.44 90 GLU A O 1
ATOM 738 N N . SER A 1 91 ? 12.871 2.682 -0.261 1.00 96.62 91 SER A N 1
ATOM 739 C CA . SER A 1 91 ? 11.585 2.347 -0.857 1.00 96.62 91 SER A CA 1
ATOM 740 C C . SER A 1 91 ? 10.461 2.778 0.087 1.00 96.62 91 SER A C 1
ATOM 742 O O . SER A 1 91 ? 10.444 2.376 1.245 1.00 96.62 91 SER A O 1
ATOM 744 N N . CYS A 1 92 ? 9.506 3.563 -0.409 1.00 96.19 92 CYS A N 1
ATOM 745 C CA . CYS A 1 92 ? 8.308 3.961 0.336 1.00 96.19 92 CYS A CA 1
ATOM 746 C C . CYS A 1 92 ? 7.270 2.834 0.424 1.00 96.19 92 CYS A C 1
ATOM 748 O O . CYS A 1 92 ? 6.464 2.800 1.351 1.00 96.19 92 CYS A O 1
ATOM 750 N N . TYR A 1 93 ? 7.310 1.897 -0.524 1.00 96.94 93 TYR A N 1
ATOM 751 C CA . TYR A 1 93 ? 6.445 0.725 -0.577 1.00 96.94 93 TYR A CA 1
ATOM 752 C C . TYR A 1 93 ? 7.246 -0.490 -1.039 1.00 96.94 93 TYR A C 1
ATOM 754 O O . TY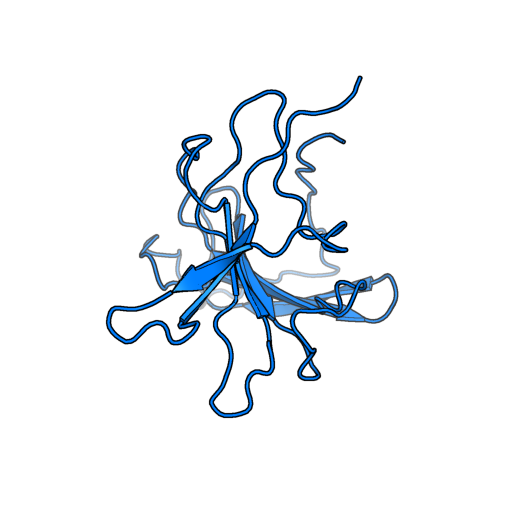R A 1 93 ? 8.099 -0.354 -1.921 1.00 96.94 93 TYR A O 1
ATOM 762 N N . VAL A 1 94 ? 6.993 -1.651 -0.438 1.00 97.12 94 VAL A N 1
ATOM 763 C CA . VAL A 1 94 ? 7.717 -2.895 -0.723 1.00 97.12 94 VAL A CA 1
ATOM 764 C C . VAL A 1 94 ? 6.737 -4.048 -0.895 1.00 97.12 94 VAL A C 1
ATOM 766 O O . VAL A 1 94 ? 5.902 -4.274 -0.025 1.00 97.12 94 VAL A O 1
ATOM 769 N N . GLU A 1 95 ? 6.864 -4.787 -1.993 1.00 96.88 95 GLU A N 1
ATOM 770 C CA . GLU A 1 95 ? 6.106 -6.007 -2.284 1.00 96.88 95 GLU A CA 1
ATOM 771 C C . GLU A 1 95 ? 7.046 -7.216 -2.233 1.00 96.88 95 GLU A C 1
ATOM 773 O O . GLU A 1 95 ? 8.081 -7.233 -2.905 1.00 96.88 95 GLU A O 1
ATOM 778 N N . THR A 1 96 ? 6.680 -8.241 -1.468 1.00 96.12 96 THR A N 1
ATOM 779 C CA . THR A 1 96 ? 7.452 -9.486 -1.376 1.00 96.12 96 THR A CA 1
ATOM 780 C C . THR A 1 96 ? 6.782 -10.551 -2.246 1.00 96.12 96 THR A C 1
ATOM 782 O O . THR A 1 96 ? 5.604 -10.842 -2.025 1.00 96.12 96 THR A O 1
ATOM 785 N N . PRO A 1 97 ? 7.480 -11.124 -3.243 1.00 95.44 97 PRO A N 1
ATOM 786 C CA . PRO A 1 97 ? 6.933 -12.214 -4.038 1.00 95.44 97 PRO A CA 1
ATOM 787 C C . PRO A 1 97 ? 6.755 -13.483 -3.202 1.00 95.44 97 PRO A C 1
ATOM 789 O O . PRO A 1 97 ? 7.542 -13.764 -2.297 1.00 95.44 97 PRO A O 1
ATOM 792 N N . ASN A 1 98 ? 5.727 -14.265 -3.529 1.00 93.94 98 ASN A N 1
ATOM 793 C CA . ASN A 1 98 ? 5.588 -15.628 -3.031 1.00 93.94 98 ASN A CA 1
ATOM 794 C C . ASN A 1 98 ? 6.594 -16.570 -3.731 1.00 93.94 98 ASN A C 1
ATOM 796 O O . ASN A 1 98 ? 7.373 -16.154 -4.591 1.00 93.94 98 ASN A O 1
ATOM 800 N N . ASN A 1 99 ? 6.536 -17.862 -3.401 1.00 91.56 99 ASN A N 1
ATOM 801 C CA . ASN A 1 99 ? 7.414 -18.879 -3.992 1.00 91.56 99 ASN A CA 1
ATOM 802 C C . ASN A 1 99 ? 7.278 -19.006 -5.524 1.00 91.56 99 ASN A C 1
ATOM 804 O O . ASN A 1 99 ? 8.238 -19.397 -6.179 1.00 91.56 99 ASN A O 1
ATOM 808 N N . ASP A 1 100 ? 6.131 -18.626 -6.095 1.00 92.00 100 ASP A N 1
ATOM 809 C CA . ASP A 1 100 ? 5.871 -18.642 -7.543 1.00 92.00 100 ASP A CA 1
ATOM 810 C C . ASP A 1 100 ? 6.264 -17.323 -8.237 1.00 92.00 100 ASP A C 1
ATOM 812 O O . ASP A 1 100 ? 6.011 -17.136 -9.428 1.00 92.00 100 ASP A O 1
ATOM 816 N N . GLY A 1 101 ? 6.842 -16.366 -7.501 1.00 92.75 101 GLY A N 1
ATOM 817 C CA . GLY A 1 101 ? 7.200 -15.046 -8.023 1.00 92.75 101 GLY A CA 1
ATOM 818 C C . GLY A 1 101 ? 6.021 -14.074 -8.167 1.00 92.75 101 GLY A C 1
ATOM 819 O O . GLY A 1 101 ? 6.181 -13.004 -8.760 1.00 92.75 101 GLY A O 1
ATOM 820 N N . LEU A 1 102 ? 4.841 -14.420 -7.643 1.00 95.44 102 LEU A N 1
ATOM 821 C CA . LEU A 1 102 ? 3.638 -13.590 -7.685 1.00 95.44 102 LEU A CA 1
ATOM 822 C C . LEU A 1 102 ? 3.572 -12.639 -6.489 1.00 95.44 102 LEU A C 1
ATOM 824 O O . LEU A 1 102 ? 3.920 -12.991 -5.363 1.00 95.44 102 LEU A O 1
ATOM 828 N N . LEU A 1 103 ? 3.065 -11.433 -6.731 1.00 95.44 103 LEU A N 1
ATOM 829 C CA . LEU A 1 103 ? 2.850 -10.407 -5.715 1.00 95.44 103 LEU A CA 1
ATOM 830 C C . LEU A 1 103 ? 1.388 -10.436 -5.266 1.00 95.44 103 LEU A C 1
ATOM 832 O O . LEU A 1 103 ? 0.489 -10.421 -6.103 1.00 95.44 103 LEU A O 1
ATOM 836 N N . TYR A 1 104 ? 1.157 -10.436 -3.954 1.00 96.31 104 TYR A N 1
ATOM 837 C CA . TYR A 1 104 ? -0.182 -10.407 -3.339 1.00 96.31 104 TYR A CA 1
ATOM 838 C C . TYR A 1 104 ? -0.441 -9.131 -2.541 1.00 96.31 104 TYR A C 1
ATOM 840 O O . TYR A 1 104 ? -1.454 -9.012 -1.858 1.00 96.31 104 TYR A O 1
ATOM 848 N N . GLY A 1 105 ? 0.480 -8.180 -2.608 1.00 95.81 105 GLY A N 1
ATOM 849 C CA . GLY A 1 105 ? 0.420 -6.957 -1.842 1.00 95.81 105 GLY A CA 1
ATOM 850 C C . GLY A 1 105 ? 1.799 -6.493 -1.433 1.00 95.81 105 GLY A C 1
ATOM 851 O O . GLY A 1 105 ? 2.826 -7.040 -1.841 1.00 95.81 105 GLY A O 1
ATOM 852 N N . GLY A 1 106 ? 1.799 -5.486 -0.578 1.00 96.19 106 GLY A N 1
ATOM 853 C CA . GLY A 1 106 ? 3.006 -4.859 -0.089 1.00 96.19 106 GLY A CA 1
ATOM 854 C C . GLY A 1 106 ? 2.748 -3.951 1.099 1.00 96.19 106 GLY A C 1
ATOM 855 O O . GLY A 1 106 ? 1.605 -3.631 1.441 1.00 96.19 106 GLY A O 1
ATOM 856 N N . LYS A 1 107 ? 3.841 -3.536 1.729 1.00 96.62 107 LYS A N 1
ATOM 857 C CA . LYS A 1 107 ? 3.857 -2.740 2.951 1.00 96.62 107 LYS A CA 1
ATOM 858 C C . LYS A 1 107 ? 4.302 -1.312 2.665 1.00 96.62 107 LYS A C 1
ATOM 860 O O . LYS A 1 107 ? 5.269 -1.089 1.936 1.00 96.62 107 LYS A O 1
ATOM 865 N N . VAL A 1 108 ? 3.613 -0.347 3.265 1.00 95.50 108 VAL A N 1
ATOM 866 C CA . VAL A 1 108 ? 4.029 1.057 3.297 1.00 95.50 108 VAL A CA 1
ATOM 867 C C . VAL A 1 108 ? 5.080 1.216 4.390 1.00 95.50 108 VAL A C 1
ATOM 869 O O . VAL A 1 108 ? 4.830 0.970 5.575 1.00 95.50 108 VAL A O 1
ATOM 872 N N . MET A 1 109 ? 6.276 1.627 3.983 1.00 95.38 109 MET A N 1
ATOM 873 C CA . MET A 1 109 ? 7.437 1.708 4.868 1.00 95.38 109 MET A CA 1
ATOM 874 C C . MET A 1 109 ? 7.539 3.073 5.550 1.00 95.38 109 MET A C 1
ATOM 876 O O . MET A 1 109 ? 7.880 3.155 6.730 1.00 95.38 109 MET A O 1
ATOM 880 N N . CYS A 1 110 ? 7.246 4.140 4.808 1.00 94.31 110 CYS A N 1
ATOM 881 C CA . CYS A 1 110 ? 7.438 5.522 5.231 1.00 94.31 110 CYS A CA 1
ATOM 882 C C . CYS A 1 110 ? 6.636 6.485 4.334 1.00 94.31 110 CYS A C 1
ATOM 884 O O . CYS A 1 110 ? 6.223 6.122 3.227 1.00 94.31 110 CYS A O 1
ATOM 886 N N . HIS A 1 111 ? 6.441 7.720 4.799 1.00 92.94 111 HIS A N 1
ATOM 887 C CA . HIS A 1 111 ? 5.857 8.806 4.010 1.00 92.94 111 HIS A CA 1
ATOM 888 C C . HIS A 1 111 ? 6.909 9.469 3.139 1.00 92.94 111 HIS A C 1
ATOM 890 O O . HIS A 1 111 ? 8.010 9.767 3.593 1.00 92.94 111 HIS A O 1
ATOM 896 N N . CYS A 1 112 ? 6.576 9.744 1.882 1.00 93.38 112 CYS A N 1
ATOM 897 C CA . CYS A 1 112 ? 7.495 10.485 1.029 1.00 93.38 112 CYS A CA 1
ATOM 898 C C . CYS A 1 112 ? 7.645 11.939 1.505 1.00 93.38 112 CYS A C 1
ATOM 900 O O . CYS A 1 112 ? 6.653 12.544 1.908 1.00 93.38 112 CYS A O 1
ATOM 902 N N . PRO A 1 113 ? 8.854 12.520 1.397 1.00 93.12 113 PRO A N 1
ATOM 903 C CA . PRO A 1 113 ? 9.107 13.887 1.831 1.00 93.12 113 PRO A CA 1
ATOM 904 C C . PRO A 1 113 ? 8.304 14.902 1.001 1.00 93.12 113 PRO A C 1
ATOM 906 O O . PRO A 1 113 ? 7.813 14.576 -0.094 1.00 93.12 113 PRO A O 1
ATOM 909 N N . PRO A 1 114 ? 8.215 16.168 1.447 1.00 89.94 114 PRO A N 1
ATOM 910 C CA . PRO A 1 114 ? 7.518 17.219 0.719 1.00 89.94 114 PRO A CA 1
ATOM 911 C C . PRO A 1 114 ? 7.902 17.277 -0.766 1.00 89.94 114 PRO A C 1
ATOM 913 O O . PRO A 1 114 ? 9.051 17.060 -1.162 1.00 89.94 114 PRO A O 1
ATOM 916 N N . LYS A 1 115 ? 6.913 17.580 -1.616 1.00 89.25 115 LYS A N 1
ATOM 917 C CA . LYS A 1 115 ? 7.032 17.604 -3.090 1.00 89.25 115 LYS A CA 1
ATOM 918 C C . LYS A 1 115 ? 7.326 16.243 -3.742 1.00 89.25 115 LYS A C 1
ATOM 920 O O . LYS A 1 115 ? 7.529 16.200 -4.957 1.00 89.25 115 LYS A O 1
ATOM 925 N N . HIS A 1 116 ? 7.291 15.146 -2.988 1.00 92.19 116 HIS A N 1
ATOM 926 C CA . HIS A 1 116 ? 7.380 13.787 -3.513 1.00 92.19 116 HIS A CA 1
ATOM 927 C C . HIS A 1 116 ? 6.082 13.011 -3.256 1.00 92.19 116 HIS A C 1
ATOM 929 O O . HIS A 1 116 ? 5.158 13.505 -2.609 1.00 92.19 116 HIS A O 1
ATOM 935 N N . PHE A 1 117 ? 5.960 11.830 -3.855 1.00 91.44 117 PHE A N 1
ATOM 936 C CA . PHE A 1 117 ? 4.853 10.906 -3.617 1.00 91.44 117 PHE A CA 1
ATOM 937 C C . PHE A 1 117 ? 5.299 9.459 -3.842 1.00 91.44 117 PHE A C 1
ATOM 939 O O . PHE A 1 117 ? 6.222 9.204 -4.627 1.00 91.44 117 PHE A O 1
ATOM 946 N N . CYS A 1 118 ? 4.631 8.516 -3.176 1.00 92.94 118 CYS A N 1
ATOM 947 C CA . CYS A 1 118 ? 4.837 7.091 -3.409 1.00 92.94 118 CYS A CA 1
ATOM 948 C C . CYS A 1 118 ? 3.921 6.626 -4.554 1.00 92.94 118 CYS A C 1
ATOM 950 O O . CYS A 1 118 ? 2.702 6.771 -4.452 1.00 92.94 118 CYS A O 1
ATOM 952 N N . PRO A 1 119 ? 4.447 6.094 -5.670 1.00 92.56 119 PRO A N 1
ATOM 953 C CA . PRO A 1 119 ? 3.659 5.882 -6.882 1.00 92.56 119 PRO A CA 1
ATOM 954 C C . PRO A 1 119 ? 2.862 4.562 -6.884 1.00 92.56 119 PRO A C 1
ATOM 956 O O . PRO A 1 119 ? 2.820 3.887 -7.910 1.00 92.56 119 PRO A O 1
ATOM 959 N N . ILE A 1 120 ? 2.220 4.206 -5.767 1.00 92.00 120 ILE A N 1
ATOM 960 C CA . ILE A 1 120 ? 1.490 2.936 -5.579 1.00 92.00 120 ILE A CA 1
ATOM 961 C C . ILE A 1 120 ? 0.380 2.773 -6.630 1.00 92.00 120 ILE A C 1
ATOM 963 O O . ILE A 1 120 ? 0.357 1.795 -7.367 1.00 92.00 120 ILE A O 1
ATOM 967 N N . TYR A 1 121 ? -0.476 3.785 -6.794 1.00 87.00 121 TYR A N 1
ATOM 968 C CA . TYR A 1 121 ? -1.567 3.769 -7.782 1.00 87.00 121 TYR A CA 1
ATOM 969 C C . TYR A 1 121 ? -1.101 3.932 -9.238 1.00 87.00 121 TYR A C 1
ATOM 971 O O . TYR A 1 121 ? -1.889 3.798 -10.169 1.00 87.00 121 TYR A O 1
ATOM 979 N N . TYR A 1 122 ? 0.187 4.211 -9.454 1.00 86.31 122 TYR A N 1
ATOM 980 C CA . TYR A 1 122 ? 0.785 4.426 -10.771 1.00 86.31 122 TYR A CA 1
ATOM 981 C C . TYR A 1 122 ? 1.986 3.504 -10.966 1.00 86.31 122 TYR A C 1
ATOM 983 O O . TYR A 1 122 ? 3.061 3.973 -11.346 1.00 86.31 122 TYR A O 1
ATOM 991 N N . ILE A 1 123 ? 1.819 2.220 -10.650 1.00 87.75 123 ILE A N 1
ATOM 992 C CA . ILE A 1 123 ? 2.923 1.269 -10.477 1.00 87.75 123 ILE A CA 1
ATOM 993 C C . ILE A 1 123 ? 3.617 0.845 -11.779 1.00 87.75 123 ILE A C 1
ATOM 995 O O . ILE A 1 123 ? 4.752 0.366 -11.739 1.00 87.75 123 ILE A O 1
ATOM 999 N N . ARG A 1 124 ? 2.976 1.057 -12.938 1.00 89.31 124 ARG A N 1
ATOM 1000 C CA . ARG A 1 124 ? 3.486 0.673 -14.265 1.00 89.31 124 ARG A CA 1
ATOM 1001 C C . ARG A 1 124 ? 4.953 1.071 -14.462 1.00 89.31 124 ARG A C 1
ATOM 1003 O O . ARG A 1 124 ? 5.274 2.257 -14.517 1.00 89.31 124 ARG A O 1
ATOM 1010 N N . GLY A 1 125 ? 5.824 0.068 -14.599 1.00 87.75 125 GLY A N 1
ATOM 1011 C CA . GLY A 1 125 ? 7.257 0.248 -14.859 1.00 87.75 125 GLY A CA 1
ATOM 1012 C C . GLY A 1 125 ? 8.055 0.877 -13.709 1.00 87.75 125 GLY A C 1
ATOM 1013 O O . GLY A 1 125 ? 9.153 1.373 -13.942 1.00 87.75 125 GLY A O 1
ATOM 1014 N N . LYS A 1 126 ? 7.516 0.911 -12.481 1.00 92.25 126 LYS A N 1
ATOM 1015 C CA . LYS A 1 126 ? 8.165 1.563 -11.326 1.00 92.25 126 LYS A CA 1
ATOM 1016 C C . LYS A 1 126 ? 8.669 0.606 -10.252 1.00 92.25 126 LYS A C 1
ATOM 1018 O O . LYS A 1 126 ? 9.375 1.067 -9.357 1.00 92.25 126 LYS A O 1
ATOM 1023 N N . ARG A 1 127 ? 8.324 -0.683 -10.331 1.00 94.06 127 ARG A N 1
ATOM 1024 C CA . ARG A 1 127 ? 8.858 -1.717 -9.437 1.00 94.06 127 ARG A CA 1
ATOM 1025 C C . ARG A 1 127 ? 10.358 -1.868 -9.664 1.00 94.06 127 ARG A C 1
ATOM 1027 O O . ARG A 1 127 ? 10.792 -2.119 -10.784 1.00 94.06 127 ARG A O 1
ATOM 1034 N N . ILE A 1 128 ? 11.135 -1.714 -8.600 1.00 95.19 128 ILE A N 1
ATOM 1035 C CA . ILE A 1 128 ? 12.589 -1.871 -8.619 1.00 95.19 128 ILE A CA 1
ATOM 1036 C C . ILE A 1 128 ? 12.914 -3.191 -7.916 1.00 95.19 128 ILE A C 1
ATOM 1038 O O . ILE A 1 128 ? 12.646 -3.293 -6.715 1.00 95.19 128 ILE A O 1
ATOM 1042 N N . PRO A 1 129 ? 13.462 -4.197 -8.619 1.00 95.12 129 PRO A N 1
ATOM 1043 C CA . PRO A 1 129 ? 13.847 -5.450 -7.987 1.00 95.12 129 PRO A CA 1
ATOM 1044 C C . PRO A 1 129 ? 14.975 -5.205 -6.987 1.00 95.12 129 PRO A C 1
ATOM 1046 O O . PRO A 1 129 ? 15.917 -4.453 -7.245 1.00 95.12 129 PRO A O 1
ATOM 1049 N N . GLN A 1 130 ? 14.873 -5.844 -5.830 1.00 93.31 130 GLN A N 1
ATOM 1050 C CA . GLN A 1 130 ? 15.914 -5.861 -4.817 1.00 93.31 130 GLN A CA 1
ATOM 1051 C C . GLN A 1 130 ? 16.381 -7.301 -4.641 1.00 93.31 130 GLN A C 1
ATOM 1053 O O . GLN A 1 130 ? 15.580 -8.217 -4.435 1.00 93.31 130 GLN A O 1
ATOM 1058 N N . HIS A 1 131 ? 17.689 -7.489 -4.769 1.00 91.50 131 HIS A N 1
ATOM 1059 C CA . HIS A 1 131 ? 18.312 -8.802 -4.781 1.00 91.50 131 HIS A CA 1
ATOM 1060 C C . HIS A 1 131 ? 18.844 -9.148 -3.393 1.00 91.50 131 HIS A C 1
ATOM 1062 O O . HIS A 1 131 ? 19.449 -8.314 -2.720 1.00 91.50 131 HIS A O 1
ATOM 1068 N N . GLY A 1 132 ? 18.611 -10.389 -2.976 1.00 87.75 132 GLY A N 1
ATOM 1069 C CA . GLY A 1 132 ? 19.255 -10.961 -1.802 1.00 87.75 132 GLY A CA 1
ATOM 1070 C C . GLY A 1 132 ? 20.687 -11.407 -2.104 1.00 87.75 132 GLY A C 1
ATOM 1071 O O . GLY A 1 132 ? 21.175 -11.304 -3.229 1.00 87.75 132 GLY A O 1
ATOM 1072 N N . HIS A 1 133 ? 21.343 -11.992 -1.101 1.00 81.81 133 HIS A N 1
ATOM 1073 C CA . HIS A 1 133 ? 22.733 -12.463 -1.192 1.00 81.81 133 HIS A CA 1
ATOM 1074 C C . HIS A 1 133 ? 23.006 -13.449 -2.341 1.00 81.81 133 HIS A C 1
ATOM 1076 O O . HIS A 1 133 ? 24.119 -13.496 -2.850 1.00 81.81 133 HIS A O 1
ATOM 1082 N N . LYS A 1 134 ? 22.001 -14.217 -2.773 1.00 86.31 134 LYS A N 1
ATOM 1083 C CA . LYS A 1 134 ? 22.112 -15.207 -3.859 1.00 86.31 134 LYS A CA 1
ATOM 1084 C C . LYS A 1 134 ? 21.685 -14.667 -5.232 1.00 86.31 134 LYS A C 1
ATOM 1086 O O . LYS A 1 134 ? 21.276 -15.448 -6.079 1.00 86.31 134 LYS A O 1
ATOM 1091 N N . GLN A 1 135 ? 21.656 -13.345 -5.430 1.00 83.31 135 GLN A N 1
ATOM 1092 C CA . GLN A 1 135 ? 21.117 -12.682 -6.636 1.00 83.31 135 GLN A CA 1
ATOM 1093 C C . GLN A 1 135 ? 19.643 -12.996 -6.967 1.00 83.31 135 GLN A C 1
ATOM 1095 O O . GLN A 1 135 ? 19.094 -12.451 -7.921 1.00 83.31 135 GLN A O 1
ATOM 1100 N N . GLN A 1 136 ? 18.952 -13.792 -6.154 1.00 88.62 136 GLN A N 1
ATOM 1101 C CA . GLN A 1 136 ? 17.506 -13.973 -6.223 1.00 88.62 136 GLN A CA 1
ATOM 1102 C C . GLN A 1 136 ? 16.780 -12.683 -5.825 1.00 88.62 136 GLN A C 1
ATOM 1104 O O . GLN A 1 136 ? 17.207 -11.980 -4.903 1.00 88.62 136 GLN A O 1
ATOM 1109 N N . ILE A 1 137 ? 15.678 -12.373 -6.506 1.00 90.69 137 ILE A N 1
ATOM 1110 C CA . ILE A 1 137 ? 14.834 -11.231 -6.147 1.00 90.69 137 ILE A CA 1
ATOM 1111 C C . ILE A 1 137 ? 14.091 -11.584 -4.861 1.00 90.69 137 ILE A C 1
ATOM 1113 O O . ILE A 1 137 ? 13.359 -12.567 -4.819 1.00 90.69 137 ILE A O 1
ATOM 1117 N N . VAL A 1 138 ? 14.295 -10.785 -3.814 1.00 94.12 138 VAL A N 1
ATOM 1118 C CA . VAL A 1 138 ? 13.642 -10.989 -2.510 1.00 94.12 138 VAL A CA 1
ATOM 1119 C C . VAL A 1 138 ? 12.458 -10.058 -2.307 1.00 94.12 138 VAL A C 1
ATOM 1121 O O . VAL A 1 138 ? 11.564 -10.379 -1.536 1.00 94.12 138 VAL A O 1
ATOM 1124 N N . GLN A 1 139 ? 12.436 -8.915 -2.995 1.00 95.94 139 GLN A N 1
ATOM 1125 C CA . GLN A 1 139 ? 11.342 -7.951 -2.926 1.00 95.94 139 GLN A CA 1
ATOM 1126 C C . GLN A 1 139 ? 11.400 -6.963 -4.097 1.00 95.94 139 GLN A C 1
ATOM 1128 O O . GLN A 1 139 ? 12.437 -6.797 -4.746 1.00 95.94 139 GLN A O 1
ATOM 1133 N N . TYR A 1 140 ? 10.292 -6.272 -4.336 1.00 96.56 140 TYR A N 1
ATOM 1134 C CA . TYR A 1 140 ? 10.182 -5.157 -5.267 1.00 96.56 140 TYR A CA 1
ATOM 1135 C C . TYR A 1 140 ? 9.864 -3.881 -4.498 1.00 96.56 140 TYR A C 1
ATOM 1137 O O . TYR A 1 140 ? 8.883 -3.811 -3.765 1.00 96.56 140 TYR A O 1
ATOM 1145 N N . GLY A 1 141 ? 10.696 -2.858 -4.669 1.00 96.38 141 GLY A N 1
ATOM 1146 C CA . GLY A 1 141 ? 10.514 -1.559 -4.032 1.00 96.38 141 GLY A CA 1
ATOM 1147 C C . GLY A 1 141 ? 9.933 -0.515 -4.980 1.00 96.38 141 GLY A C 1
ATOM 1148 O O . GLY A 1 141 ? 10.265 -0.482 -6.166 1.00 96.38 141 GLY A O 1
ATOM 1149 N N . LEU A 1 142 ? 9.133 0.402 -4.442 1.00 95.81 142 LEU A N 1
ATOM 1150 C CA . LEU A 1 142 ? 8.799 1.674 -5.078 1.00 95.81 142 LEU A CA 1
ATOM 1151 C C . LEU A 1 142 ? 9.523 2.797 -4.348 1.00 95.81 142 LEU A C 1
ATOM 1153 O O . LEU A 1 142 ? 9.420 2.917 -3.130 1.00 95.81 142 LEU A O 1
ATOM 1157 N N . LYS A 1 143 ? 10.226 3.650 -5.093 1.00 95.75 143 LYS A N 1
ATOM 1158 C CA . LYS A 1 143 ? 10.853 4.857 -4.540 1.00 95.75 143 LYS A CA 1
ATOM 1159 C C . LYS A 1 143 ? 9.940 6.064 -4.665 1.00 95.75 143 LYS A C 1
ATOM 1161 O O . LYS A 1 143 ? 9.168 6.172 -5.622 1.00 95.75 143 LYS A O 1
ATOM 1166 N N . CYS A 1 144 ? 10.111 7.005 -3.743 1.00 94.56 144 CYS A N 1
ATOM 1167 C CA . CYS A 1 144 ? 9.492 8.318 -3.834 1.00 94.56 144 CYS A CA 1
ATOM 1168 C C . CYS A 1 144 ? 9.855 8.995 -5.162 1.00 94.56 144 CYS A C 1
ATOM 1170 O O . CYS A 1 144 ? 11.015 9.017 -5.579 1.00 94.56 144 CYS A O 1
ATOM 1172 N N . LYS A 1 145 ? 8.852 9.550 -5.843 1.00 92.56 145 LYS A N 1
ATOM 1173 C CA . LYS A 1 145 ? 9.026 10.292 -7.096 1.00 92.56 145 LYS A CA 1
ATOM 1174 C C . LYS A 1 145 ? 8.715 11.762 -6.877 1.00 92.56 145 LYS A C 1
ATOM 1176 O O . LYS A 1 145 ? 7.785 12.098 -6.147 1.00 92.56 145 LYS A O 1
ATOM 1181 N N . LYS A 1 146 ? 9.501 12.634 -7.512 1.00 90.56 146 LYS A N 1
ATOM 1182 C CA . LYS A 1 146 ? 9.258 14.079 -7.508 1.00 90.56 146 LYS A CA 1
ATOM 1183 C C . LYS A 1 146 ? 7.937 14.366 -8.219 1.00 90.56 146 LYS A C 1
ATOM 1185 O O . LYS A 1 146 ? 7.636 13.754 -9.245 1.00 90.56 146 LYS A O 1
ATOM 1190 N N . ARG A 1 147 ? 7.148 15.287 -7.673 1.00 79.19 147 ARG A N 1
ATOM 1191 C CA . ARG A 1 147 ? 5.941 15.795 -8.329 1.00 79.19 147 ARG A CA 1
ATOM 1192 C C . ARG A 1 147 ? 6.373 16.601 -9.560 1.00 79.19 147 ARG A C 1
ATOM 1194 O O . ARG A 1 147 ? 7.154 17.541 -9.425 1.00 79.19 147 ARG A O 1
ATOM 1201 N N . ALA A 1 148 ? 5.904 16.205 -10.741 1.00 69.25 148 ALA A N 1
ATOM 1202 C CA . ALA A 1 148 ? 5.887 17.101 -11.891 1.00 69.25 148 ALA A CA 1
ATOM 1203 C C . ALA A 1 148 ? 4.792 18.140 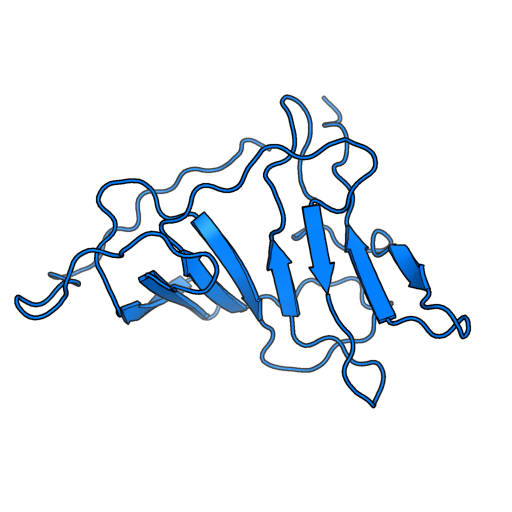-11.611 1.00 69.25 148 ALA A C 1
ATOM 1205 O O . ALA A 1 148 ? 3.669 17.752 -11.276 1.00 69.25 148 ALA A O 1
ATOM 1206 N N . PHE A 1 149 ? 5.166 19.415 -11.618 1.00 55.16 149 PHE A N 1
ATOM 1207 C CA . PHE A 1 149 ? 4.237 20.539 -11.573 1.00 55.16 149 PHE A CA 1
ATOM 1208 C C . PHE A 1 149 ? 4.049 21.039 -12.996 1.00 55.16 149 PHE A C 1
ATOM 1210 O O . PHE A 1 149 ? 5.073 21.052 -13.718 1.00 55.16 149 PHE A O 1
#

Foldseek 3Di:
DDPDDDDDDDPDDPDDPPAAADPQDLPDFQFKWFDDPNDIHTDGGRHDAPDDKDFFKFFAPDWDALQDFAQRTTMTTIGNHAFAEDDQVFFQWKFFADPVRTTGIIGGRHAYDPQWHFCNRGSHPQWDFDADPVRDGGMTGGGIDGDDD

pLDDT: mean 88.94, std 9.29, range [43.97, 97.12]

Radius of gyration: 16.28 Å; chains: 1; bounding box: 46×39×39 Å

Sequence (149 aa):
MRDYTFQAHFCGPIYTHRHNYCRKTEQEIAFELRQIGTWLTLSSVFCRCNGNAEVDSISYSRGVRPTDSVFPGNHYQMTCKPKRECSLKESCYVETPNNDGLLYGGKVMCHCPPKHFCPIYYIRGKRIPQHGHKQQIVQYGLKCKKRAF